Protein AF-A0A7S0A1S9-F1 (afdb_monomer)

Sequence (102 aa):
ELIDAEGIDSQSLLAINSTPHKVHLLFTWIQQLIVESNTKQVFGVQAPILSRCFQELGNGMVSYRQAAKIATIPLPFPYVQATEMLLLSHWFLIPFLMCVWV

Organism: NCBI:txid73915

Foldseek 3Di:
DDDDPVVDDPVVVVVLVPDPCNVVVVLVVVVVVLVVCVVVCVDVDDPVVSVVVVVVSVVVVVVVVVVVCVVPDDDDPVVVVVVVVVVVVCVPVVVVVVVVVD

Structure (mmCIF, N/CA/C/O backbone):
data_AF-A0A7S0A1S9-F1
#
_entry.id   AF-A0A7S0A1S9-F1
#
loop_
_atom_site.group_PDB
_atom_site.id
_atom_site.type_symbol
_atom_site.label_atom_id
_atom_site.label_alt_id
_atom_site.label_comp_id
_atom_site.label_asym_id
_atom_site.label_entity_id
_atom_site.label_seq_id
_atom_site.pdbx_PDB_ins_code
_atom_site.Cartn_x
_atom_site.Cartn_y
_atom_site.Cartn_z
_atom_site.occupancy
_atom_site.B_iso_or_equiv
_atom_site.auth_seq_id
_atom_site.auth_comp_id
_atom_site.auth_asym_id
_atom_site.auth_atom_id
_atom_site.pdbx_PDB_model_num
ATOM 1 N N . GLU A 1 1 ? -5.290 -16.619 6.950 1.00 37.78 1 GLU A N 1
ATOM 2 C CA . GLU A 1 1 ? -6.733 -16.917 6.988 1.00 37.78 1 GLU A CA 1
ATOM 3 C C . GLU A 1 1 ? -7.460 -15.789 6.274 1.00 37.78 1 GLU A C 1
ATOM 5 O O . GLU A 1 1 ? -7.227 -14.633 6.609 1.00 37.78 1 GLU A O 1
ATOM 10 N N . LEU A 1 2 ? -8.202 -16.096 5.206 1.00 57.50 2 LEU A N 1
ATOM 11 C CA . LEU A 1 2 ? -9.079 -15.121 4.556 1.00 57.50 2 LEU A CA 1
ATOM 12 C C . LEU A 1 2 ?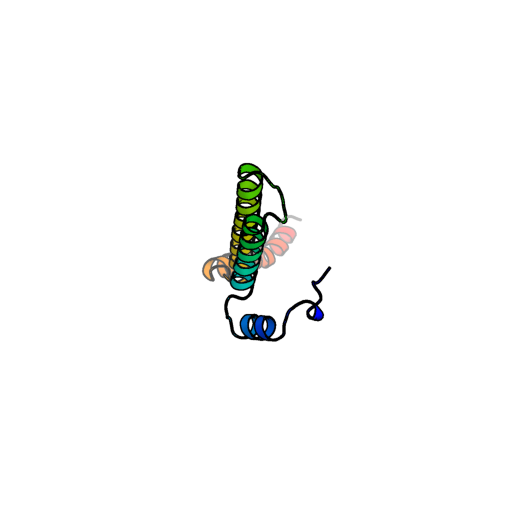 -10.349 -15.020 5.403 1.00 57.50 2 LEU A C 1
ATOM 14 O O . LEU A 1 2 ? -10.903 -16.048 5.777 1.00 57.50 2 LEU A O 1
ATOM 18 N N . ILE A 1 3 ? -10.772 -13.798 5.724 1.00 59.41 3 ILE A N 1
ATOM 19 C CA . ILE A 1 3 ? -12.066 -13.559 6.371 1.00 59.41 3 ILE A CA 1
ATOM 20 C C . ILE A 1 3 ? -13.144 -14.076 5.418 1.00 59.41 3 ILE A C 1
ATOM 22 O O . ILE A 1 3 ? -13.177 -13.670 4.255 1.00 59.41 3 ILE A O 1
ATOM 26 N N . ASP A 1 4 ? -13.978 -14.989 5.906 1.00 72.38 4 ASP A N 1
ATOM 27 C CA . ASP A 1 4 ? -15.098 -15.525 5.146 1.00 72.38 4 ASP A CA 1
ATOM 28 C C . ASP A 1 4 ? -16.092 -14.402 4.814 1.00 72.38 4 ASP A C 1
ATOM 30 O O . ASP A 1 4 ? -16.491 -13.622 5.685 1.00 72.38 4 ASP A O 1
ATOM 34 N N . ALA A 1 5 ? -16.469 -14.299 3.541 1.00 64.62 5 ALA A N 1
ATOM 35 C CA . ALA A 1 5 ? -17.383 -13.267 3.065 1.00 64.62 5 ALA A CA 1
ATOM 36 C C . ALA A 1 5 ? -18.809 -13.466 3.605 1.00 64.62 5 ALA A C 1
ATOM 38 O O . ALA A 1 5 ? -19.575 -12.505 3.626 1.00 64.62 5 ALA A O 1
ATOM 39 N N . GLU A 1 6 ? -19.148 -14.669 4.087 1.00 70.31 6 GLU A N 1
ATOM 40 C CA . GLU A 1 6 ? -20.437 -14.950 4.734 1.00 70.31 6 GLU A CA 1
ATOM 41 C C . GLU A 1 6 ? -20.647 -14.163 6.041 1.00 70.31 6 GLU A C 1
ATOM 43 O O . GLU A 1 6 ? -21.786 -13.951 6.453 1.00 70.31 6 GLU A O 1
ATOM 48 N N . GLY A 1 7 ? -19.575 -13.674 6.678 1.00 73.38 7 GLY A N 1
ATOM 49 C CA . GLY A 1 7 ? -19.659 -12.874 7.905 1.00 73.38 7 GLY A CA 1
ATOM 50 C C . GLY A 1 7 ? -20.016 -11.396 7.697 1.00 73.38 7 GLY A C 1
ATOM 51 O O . GLY A 1 7 ? -20.193 -10.675 8.680 1.00 73.38 7 GLY A O 1
ATOM 52 N N . ILE A 1 8 ? -20.091 -10.923 6.449 1.00 81.19 8 ILE A N 1
ATOM 53 C CA . ILE A 1 8 ? -20.384 -9.524 6.112 1.00 81.19 8 ILE A CA 1
ATOM 54 C C . ILE A 1 8 ? -21.809 -9.429 5.566 1.00 81.19 8 ILE A C 1
ATOM 56 O O . ILE A 1 8 ? -22.218 -10.212 4.712 1.00 81.19 8 ILE A O 1
ATOM 60 N N . ASP A 1 9 ? -22.571 -8.441 6.036 1.00 86.38 9 ASP A N 1
ATOM 61 C CA . ASP A 1 9 ? -23.929 -8.226 5.555 1.00 86.38 9 ASP A CA 1
ATOM 62 C C . ASP A 1 9 ? -23.958 -7.874 4.055 1.00 86.38 9 ASP A C 1
ATOM 64 O O . ASP A 1 9 ? -23.042 -7.266 3.488 1.00 86.38 9 ASP A O 1
ATOM 68 N N . SER A 1 10 ? -25.054 -8.240 3.392 1.00 83.81 10 SER A N 1
ATOM 69 C CA . SER A 1 10 ? -25.202 -8.058 1.948 1.00 83.81 10 SER A CA 1
ATOM 70 C C . SER A 1 10 ? -25.120 -6.592 1.509 1.00 83.81 10 SER A C 1
ATOM 72 O O . SER A 1 10 ? -24.699 -6.320 0.387 1.00 83.81 10 SER A O 1
ATOM 74 N N . GLN A 1 11 ? -25.503 -5.634 2.363 1.00 87.56 11 GLN A N 1
ATOM 75 C CA . GLN A 1 11 ? -25.442 -4.210 2.021 1.00 87.56 11 GLN A CA 1
ATOM 76 C C . GLN A 1 11 ? -24.001 -3.691 2.063 1.00 87.56 11 GLN A C 1
ATOM 78 O O . GLN A 1 11 ? -23.566 -3.002 1.138 1.00 87.56 11 GLN A O 1
ATOM 83 N N . SER A 1 12 ? -23.230 -4.086 3.073 1.00 85.88 12 SER A N 1
ATOM 84 C CA . SER A 1 12 ? -21.805 -3.784 3.189 1.00 85.88 12 SER A CA 1
ATOM 85 C C . SER A 1 12 ? -20.998 -4.408 2.052 1.00 85.88 12 SER A C 1
ATOM 87 O O . SER A 1 12 ? -20.132 -3.744 1.483 1.00 85.88 12 SER A O 1
ATOM 89 N N . LEU A 1 13 ? -21.313 -5.640 1.635 1.00 86.81 13 LEU A N 1
ATOM 90 C CA . LEU A 1 13 ? -20.677 -6.259 0.464 1.00 86.81 13 LEU A CA 1
ATOM 91 C C . LEU A 1 13 ? -20.923 -5.459 -0.823 1.00 86.81 13 LEU A C 1
ATOM 93 O O . LEU A 1 13 ? -19.992 -5.242 -1.606 1.00 86.81 13 LEU A O 1
ATOM 97 N N . LEU A 1 14 ? -22.148 -4.965 -1.025 1.00 88.62 14 LEU A N 1
ATOM 98 C CA . LEU A 1 14 ? -22.466 -4.094 -2.157 1.00 88.62 14 LEU A CA 1
ATOM 99 C C . LEU A 1 14 ? -21.688 -2.773 -2.088 1.00 88.62 14 LEU A C 1
ATOM 101 O O . LEU A 1 14 ? -21.105 -2.364 -3.092 1.00 88.62 14 LEU A O 1
ATOM 105 N N . ALA A 1 15 ? -21.607 -2.150 -0.909 1.00 88.38 15 ALA A N 1
ATOM 106 C CA . ALA A 1 15 ? -20.875 -0.899 -0.701 1.00 88.38 15 ALA A CA 1
ATOM 107 C C . ALA A 1 15 ? -19.353 -1.041 -0.917 1.00 88.38 15 ALA A C 1
ATOM 109 O O . ALA A 1 15 ? -18.709 -0.142 -1.474 1.00 88.38 15 ALA A O 1
ATOM 110 N N . ILE A 1 16 ? -18.770 -2.183 -0.529 1.00 89.25 16 ILE A N 1
ATOM 111 C CA . ILE A 1 16 ? -17.372 -2.520 -0.834 1.00 89.25 16 ILE A CA 1
ATOM 112 C C . ILE A 1 16 ? -17.190 -2.655 -2.343 1.00 89.25 16 ILE A C 1
ATOM 114 O O . ILE A 1 16 ? -16.203 -2.163 -2.894 1.00 89.25 16 ILE A O 1
ATOM 118 N N . ASN A 1 17 ? -18.113 -3.327 -3.032 1.00 89.12 17 ASN A N 1
ATOM 119 C CA . ASN A 1 17 ? -17.941 -3.587 -4.454 1.00 89.12 17 ASN A CA 1
ATOM 120 C C . ASN A 1 17 ? -18.131 -2.331 -5.319 1.00 89.12 17 ASN A C 1
ATOM 122 O O . ASN A 1 17 ? -17.453 -2.193 -6.335 1.00 89.12 17 ASN A O 1
ATOM 126 N N . SER A 1 18 ? -18.982 -1.392 -4.896 1.00 91.75 18 SER A N 1
ATOM 127 C CA . SER A 1 18 ? -19.224 -0.129 -5.606 1.00 91.75 18 SER A CA 1
ATOM 128 C C . SER A 1 18 ? -18.109 0.911 -5.443 1.00 91.75 18 SER A C 1
ATOM 130 O O . SER A 1 18 ? -18.091 1.906 -6.164 1.00 91.75 18 SER A O 1
ATOM 132 N N . THR A 1 19 ? -17.187 0.719 -4.494 1.00 91.19 19 THR A N 1
ATOM 133 C CA . THR A 1 19 ? -16.176 1.720 -4.128 1.00 91.19 19 THR A CA 1
ATOM 134 C C . THR A 1 19 ? -14.816 1.441 -4.788 1.00 91.19 19 THR A C 1
ATOM 136 O O . THR A 1 19 ? -14.300 0.326 -4.682 1.00 91.19 19 THR A O 1
ATOM 139 N N . PRO A 1 20 ? -14.152 2.451 -5.391 1.00 87.75 20 PRO A N 1
ATOM 140 C CA . PRO A 1 20 ? -12.810 2.283 -5.963 1.00 87.75 20 PRO A CA 1
ATOM 141 C C . PRO A 1 20 ? -11.717 2.077 -4.897 1.00 87.75 20 PRO A C 1
ATOM 143 O O . PRO A 1 20 ? -10.696 1.445 -5.154 1.00 87.75 20 PRO A O 1
ATOM 146 N N . HIS A 1 21 ? -11.925 2.573 -3.674 1.00 88.62 21 HIS A N 1
ATOM 147 C CA . HIS A 1 21 ? -10.966 2.510 -2.564 1.00 88.62 21 HIS A CA 1
ATOM 148 C C . HIS A 1 21 ? -11.407 1.551 -1.448 1.00 88.62 21 HIS A C 1
ATOM 150 O O . HIS A 1 21 ? -11.575 1.945 -0.293 1.00 88.62 21 HIS A O 1
ATOM 156 N N . LYS A 1 22 ? -11.570 0.271 -1.797 1.00 91.06 22 LYS A N 1
ATOM 157 C CA . LYS A 1 22 ? -12.110 -0.788 -0.920 1.00 91.06 22 LYS A CA 1
ATOM 158 C C . LYS A 1 22 ? -11.403 -0.890 0.437 1.00 91.06 22 LYS A C 1
ATOM 160 O O . LYS A 1 22 ? -12.050 -0.929 1.477 1.00 91.06 22 LYS A O 1
ATOM 165 N N . VAL A 1 23 ? -10.069 -0.863 0.436 1.00 91.50 23 VAL A N 1
ATOM 166 C CA . VAL A 1 23 ? -9.259 -0.986 1.663 1.00 91.50 23 VAL A CA 1
ATOM 167 C C . VAL A 1 23 ? -9.468 0.194 2.611 1.00 91.50 23 VAL A C 1
ATOM 169 O O . VAL A 1 23 ? -9.532 0.004 3.821 1.00 91.50 23 VAL A O 1
ATOM 172 N N . HIS A 1 24 ? -9.621 1.407 2.076 1.00 92.12 24 HIS A N 1
ATOM 173 C CA . HIS A 1 24 ? -9.865 2.587 2.902 1.00 92.12 24 HIS A CA 1
ATOM 174 C C . HIS A 1 24 ? -11.243 2.534 3.567 1.00 92.12 24 HIS A C 1
ATOM 176 O O . HIS A 1 24 ? -11.365 2.862 4.742 1.00 92.12 24 HIS A O 1
ATOM 182 N N . LEU A 1 25 ? -12.265 2.083 2.832 1.00 92.56 25 LEU A N 1
ATOM 183 C CA . LEU A 1 25 ? -13.613 1.910 3.371 1.00 92.56 25 LEU A CA 1
ATOM 184 C C . LEU A 1 25 ? -13.622 0.916 4.542 1.00 92.56 25 LEU A C 1
ATOM 186 O O . LEU A 1 25 ? -14.118 1.240 5.618 1.00 92.56 25 LEU A O 1
ATOM 190 N N . LEU A 1 26 ? -12.991 -0.248 4.358 1.00 91.81 26 LEU A N 1
ATOM 191 C CA . LEU A 1 26 ? -12.847 -1.255 5.414 1.00 91.81 26 LEU A CA 1
ATOM 192 C C . LEU A 1 26 ? -12.091 -0.712 6.632 1.00 91.81 26 LEU A C 1
ATOM 194 O O . LEU A 1 26 ? -12.500 -0.937 7.768 1.00 91.81 26 LEU A O 1
ATOM 198 N N . PHE A 1 27 ? -11.012 0.038 6.403 1.00 93.62 27 PHE A N 1
ATOM 199 C CA . PHE A 1 27 ? -10.247 0.669 7.475 1.00 93.62 27 PHE A CA 1
ATOM 200 C C . PHE A 1 27 ? -11.110 1.627 8.307 1.00 93.62 27 PHE A C 1
ATOM 202 O O . PHE A 1 27 ? -11.074 1.581 9.537 1.00 93.62 27 PHE A O 1
ATOM 209 N N . THR A 1 28 ? -11.933 2.450 7.651 1.00 93.19 28 THR A N 1
ATOM 210 C CA . THR A 1 28 ? -12.875 3.345 8.332 1.00 93.19 28 THR A CA 1
ATOM 211 C C . THR A 1 28 ? -13.918 2.569 9.136 1.00 93.19 28 THR A C 1
ATOM 213 O O . THR A 1 28 ? -14.164 2.924 10.287 1.00 93.19 28 THR A O 1
ATOM 216 N N . TRP A 1 29 ? -14.488 1.492 8.592 1.00 93.06 29 TRP A N 1
ATOM 217 C CA . TRP A 1 29 ? -15.468 0.673 9.315 1.00 93.06 29 TRP A CA 1
ATOM 218 C C . TRP A 1 29 ? -14.883 0.022 10.565 1.00 93.06 29 TRP A C 1
ATOM 220 O O . TRP A 1 29 ? -15.502 0.065 11.623 1.00 93.06 29 TRP A O 1
ATOM 230 N N . ILE A 1 30 ? -13.658 -0.503 10.484 1.00 91.88 30 ILE A N 1
ATOM 231 C CA . ILE A 1 30 ? -12.963 -1.063 11.651 1.00 91.88 30 ILE A CA 1
ATOM 232 C C . ILE A 1 30 ? -12.785 0.010 12.733 1.00 91.88 30 ILE A C 1
ATOM 234 O O . ILE A 1 30 ? -13.077 -0.237 13.902 1.00 91.88 30 ILE A O 1
ATOM 238 N N . GLN A 1 31 ? -12.359 1.221 12.364 1.00 93.06 31 GLN A N 1
ATOM 239 C CA . GLN A 1 31 ? -12.222 2.319 13.325 1.00 93.06 31 GLN A CA 1
ATOM 240 C C . GLN A 1 31 ? -13.565 2.728 13.942 1.00 93.06 31 GLN A C 1
ATOM 242 O O . GLN A 1 31 ? -13.633 2.954 15.149 1.00 93.06 31 GLN A O 1
ATOM 247 N N . GLN A 1 32 ? -14.632 2.785 13.143 1.00 92.12 32 GLN A N 1
ATOM 248 C CA . GLN A 1 32 ? -15.982 3.090 13.622 1.00 92.12 32 GLN A CA 1
ATOM 249 C C . GLN A 1 32 ? -16.481 2.038 14.617 1.00 92.12 32 GLN A C 1
ATOM 251 O O . 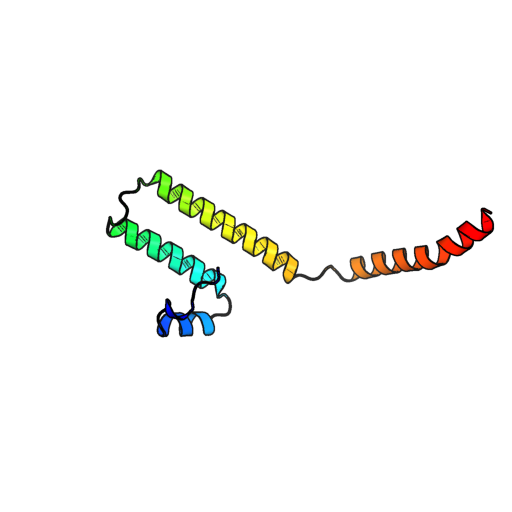GLN A 1 32 ? -16.963 2.409 15.684 1.00 92.12 32 GLN A O 1
ATOM 256 N N . LEU A 1 33 ? -16.284 0.747 14.329 1.00 90.12 33 LEU A N 1
ATOM 257 C CA . LEU A 1 33 ? -16.644 -0.350 15.234 1.00 90.12 33 LEU A CA 1
ATOM 258 C C . LEU A 1 33 ? -15.892 -0.272 16.568 1.00 90.12 33 LEU A C 1
ATOM 260 O O . LEU A 1 33 ? -16.476 -0.503 17.629 1.00 90.12 33 LEU A O 1
ATOM 264 N N . ILE A 1 34 ? -14.607 0.088 16.533 1.00 89.50 34 ILE A N 1
ATOM 265 C CA . ILE A 1 34 ? -13.801 0.286 17.742 1.00 89.50 34 ILE A CA 1
ATOM 266 C C . ILE A 1 34 ? -14.356 1.453 18.577 1.00 89.50 34 ILE A C 1
ATOM 268 O O . ILE A 1 34 ? -14.519 1.317 19.791 1.00 89.50 34 ILE A O 1
ATOM 272 N N . VAL A 1 35 ? -14.678 2.586 17.942 1.00 89.69 35 VAL A N 1
ATOM 273 C CA . VAL A 1 35 ? -15.262 3.754 18.627 1.00 89.69 35 VAL A CA 1
ATOM 274 C C . VAL A 1 35 ? -16.622 3.407 19.231 1.00 89.69 35 VAL A C 1
ATOM 276 O O . VAL A 1 35 ? -16.858 3.694 20.402 1.00 89.69 35 VAL A O 1
ATOM 279 N N . GLU A 1 36 ? -17.490 2.739 18.473 1.00 90.19 36 GLU A N 1
ATOM 280 C CA . GLU A 1 36 ? -18.817 2.333 18.931 1.00 90.19 36 GLU A CA 1
ATOM 281 C C . GLU A 1 36 ? -18.737 1.375 20.127 1.00 90.19 36 GLU A C 1
ATOM 283 O O . GLU A 1 36 ? -19.454 1.546 21.116 1.00 90.19 36 GLU A O 1
ATOM 288 N N . SER A 1 37 ? -17.817 0.409 20.081 1.00 86.00 37 SER A N 1
ATOM 289 C CA . SER A 1 37 ? -17.608 -0.551 21.170 1.00 86.00 37 SER A CA 1
ATOM 290 C C . SER A 1 37 ? -17.077 0.115 22.442 1.00 86.00 37 SER A C 1
ATOM 292 O O . SER A 1 37 ? -17.457 -0.271 23.550 1.00 86.00 37 SER A O 1
ATOM 294 N N . ASN A 1 38 ? -16.240 1.145 22.295 1.00 85.56 38 ASN A N 1
ATOM 295 C CA . ASN A 1 38 ? -15.750 1.950 23.411 1.00 85.56 38 ASN A CA 1
ATOM 296 C C . ASN A 1 38 ? -16.861 2.828 24.021 1.00 85.56 38 ASN A C 1
ATOM 298 O O . ASN A 1 38 ? -16.993 2.898 25.244 1.00 85.56 38 ASN A O 1
ATOM 302 N N . THR A 1 39 ? -17.706 3.454 23.193 1.00 84.12 39 THR A N 1
ATOM 303 C CA . THR A 1 39 ? -18.863 4.242 23.657 1.00 84.12 39 THR A CA 1
ATOM 304 C C . THR A 1 39 ? -19.885 3.375 24.389 1.00 84.12 39 THR A C 1
ATOM 306 O O . THR A 1 39 ? -20.411 3.788 25.418 1.00 84.12 39 THR A O 1
ATOM 309 N N . LYS A 1 40 ? -20.123 2.150 23.908 1.00 86.00 40 LYS A N 1
ATOM 310 C CA . LYS A 1 40 ? -20.994 1.163 24.564 1.00 86.00 40 LYS A CA 1
ATOM 311 C C . LYS A 1 40 ? -20.364 0.519 25.812 1.00 86.00 40 LYS A C 1
ATOM 313 O O . LYS A 1 40 ? -21.010 -0.319 26.431 1.00 86.00 40 LYS A O 1
ATOM 318 N N . GLN A 1 41 ? -19.129 0.893 26.178 1.00 77.31 41 GLN A N 1
ATOM 319 C CA . GLN A 1 41 ? -18.354 0.325 27.294 1.00 77.31 41 GLN A CA 1
ATOM 320 C C . GLN A 1 41 ? -18.245 -1.213 27.247 1.00 77.31 41 GLN A C 1
ATOM 322 O O . GLN A 1 41 ? -18.112 -1.867 28.277 1.00 77.31 41 GLN A O 1
ATOM 327 N N . VAL A 1 42 ? -18.271 -1.802 26.044 1.00 75.88 42 VAL A N 1
ATOM 328 C CA . VAL A 1 42 ? -18.134 -3.259 25.851 1.00 75.88 42 VAL A CA 1
ATOM 329 C C . VAL A 1 42 ? -16.709 -3.711 26.182 1.00 75.88 42 VAL A C 1
ATOM 331 O O . VAL A 1 42 ? -16.504 -4.781 26.749 1.00 75.88 42 VAL A O 1
ATOM 334 N N . PHE A 1 43 ? -15.723 -2.862 25.883 1.00 66.88 43 PHE A N 1
ATOM 335 C CA . PHE A 1 43 ? -14.326 -3.051 26.257 1.00 66.88 43 PHE A CA 1
ATOM 336 C C . PHE A 1 43 ? -13.939 -1.946 27.246 1.00 66.88 43 PHE A C 1
ATOM 338 O O . PHE A 1 43 ? -13.820 -0.787 26.860 1.00 66.88 43 PHE A O 1
ATOM 345 N N . GLY A 1 44 ? 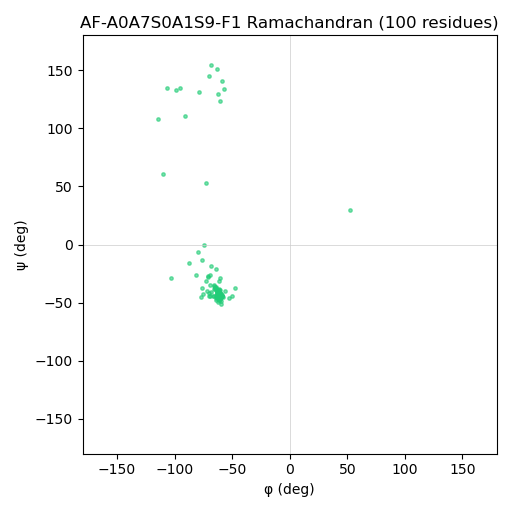-13.752 -2.285 28.525 1.00 68.31 44 GLY A N 1
ATOM 346 C CA . GLY A 1 44 ? -13.320 -1.358 29.585 1.00 68.31 44 GLY A CA 1
ATOM 347 C C . GLY A 1 44 ? -11.844 -0.958 29.469 1.00 68.31 44 GLY A C 1
ATOM 348 O O . GLY A 1 44 ? -11.064 -1.153 30.399 1.00 68.31 44 GLY A O 1
ATOM 349 N N . VAL A 1 45 ? -11.431 -0.471 28.299 1.00 76.00 45 VAL A N 1
ATOM 350 C CA . VAL A 1 45 ? -10.040 -0.154 27.963 1.00 76.00 45 VAL A CA 1
ATOM 351 C C . VAL A 1 45 ? -9.771 1.328 28.217 1.00 76.00 45 VAL A C 1
ATOM 353 O O . VAL A 1 45 ? -10.548 2.199 27.837 1.00 76.00 45 VAL A O 1
ATOM 356 N N . GLN A 1 46 ? -8.642 1.633 28.856 1.00 79.94 46 GLN A N 1
ATOM 357 C CA . GLN A 1 46 ? -8.256 3.014 29.139 1.00 79.94 46 GLN A CA 1
ATOM 358 C C . GLN A 1 46 ? -7.864 3.759 27.852 1.00 79.94 46 GLN A C 1
ATOM 360 O O . GLN A 1 46 ? -7.209 3.200 26.967 1.00 79.94 46 GLN A O 1
ATOM 365 N N . ALA A 1 47 ? -8.185 5.055 27.787 1.00 80.69 47 ALA A N 1
ATOM 366 C CA . ALA A 1 47 ? -7.922 5.919 26.631 1.00 80.69 47 ALA A CA 1
ATOM 367 C C . ALA A 1 47 ? -6.487 5.840 26.043 1.00 80.69 47 ALA A C 1
ATOM 369 O O . ALA A 1 47 ? -6.360 5.860 24.816 1.00 80.69 47 ALA A O 1
ATOM 370 N N . PRO A 1 48 ? -5.402 5.694 26.838 1.00 84.62 48 PRO A N 1
ATOM 371 C CA . PRO A 1 48 ? -4.047 5.577 26.290 1.00 84.62 48 PRO A CA 1
ATOM 372 C C . PRO A 1 48 ? -3.823 4.317 25.441 1.00 84.62 48 PRO A C 1
ATOM 374 O O . PRO A 1 48 ? -3.122 4.370 24.431 1.00 84.62 48 PRO A O 1
ATOM 377 N N . ILE A 1 49 ? -4.434 3.191 25.820 1.00 87.12 49 ILE A N 1
ATOM 378 C CA . ILE A 1 49 ? -4.308 1.922 25.089 1.00 87.12 49 ILE A CA 1
ATOM 379 C C . ILE A 1 49 ? -5.039 2.036 23.753 1.00 87.12 49 ILE A C 1
ATOM 381 O O . ILE A 1 49 ? -4.490 1.685 22.713 1.00 87.12 49 ILE A O 1
ATOM 385 N N . LEU A 1 50 ? -6.245 2.606 23.775 1.00 87.81 50 LEU A N 1
ATOM 386 C CA . LEU A 1 50 ? -7.045 2.825 22.577 1.00 87.81 50 LEU A CA 1
ATOM 387 C C . LEU A 1 50 ? -6.338 3.753 21.576 1.00 87.81 50 LEU A C 1
ATOM 389 O O . LEU A 1 50 ? -6.295 3.465 20.381 1.00 87.81 50 LEU A O 1
ATOM 393 N N . SER A 1 51 ? -5.720 4.830 22.068 1.00 89.50 51 SER A N 1
ATOM 394 C CA . SER A 1 51 ? -4.899 5.724 21.244 1.00 89.50 51 SER A CA 1
ATOM 395 C C . SER A 1 51 ? -3.743 4.975 20.575 1.00 89.50 51 SER A C 1
ATOM 397 O O . SER A 1 51 ? -3.527 5.119 19.371 1.00 89.50 51 SER A O 1
ATOM 399 N N . ARG A 1 52 ? -3.052 4.096 21.314 1.00 92.12 52 ARG A N 1
ATOM 400 C CA . ARG A 1 52 ? -1.988 3.254 20.754 1.00 92.12 52 ARG A CA 1
ATOM 401 C C . ARG A 1 52 ? -2.513 2.294 19.685 1.00 92.12 52 ARG A C 1
ATOM 403 O O . ARG A 1 52 ? -1.890 2.170 18.639 1.00 92.12 52 ARG A O 1
ATOM 410 N N . CYS A 1 53 ? -3.674 1.670 19.889 1.00 91.31 53 CYS A N 1
ATOM 411 C CA . CYS A 1 53 ? -4.300 0.824 18.868 1.00 91.31 53 CYS A CA 1
ATOM 412 C C . CYS A 1 53 ? -4.581 1.598 17.570 1.00 91.31 53 CYS A C 1
ATOM 414 O O . CYS A 1 53 ? -4.275 1.106 16.485 1.00 91.31 53 CYS A O 1
ATOM 416 N N . PHE A 1 54 ? -5.109 2.824 17.664 1.00 92.56 54 PHE A N 1
ATOM 417 C CA . PHE A 1 54 ? -5.326 3.669 16.486 1.00 92.56 54 PHE A CA 1
ATOM 418 C C . PHE A 1 54 ? -4.020 4.092 15.804 1.00 92.56 54 PHE A C 1
ATOM 420 O O . PHE A 1 54 ? -3.982 4.161 14.576 1.00 92.56 54 PHE A O 1
ATOM 427 N N . GLN A 1 55 ? -2.953 4.337 16.570 1.00 95.31 55 GLN A N 1
ATOM 428 C CA . GLN A 1 55 ? -1.627 4.629 16.015 1.00 95.31 55 GLN A CA 1
ATOM 429 C C . GLN A 1 55 ? -1.071 3.439 15.227 1.00 95.31 55 GLN A C 1
ATOM 431 O O . GLN A 1 55 ? -0.654 3.619 14.086 1.00 95.31 55 GLN A O 1
ATOM 436 N N . GLU A 1 56 ? -1.128 2.223 15.779 1.00 94.81 56 GLU A N 1
ATOM 437 C CA . GLU A 1 56 ? -0.669 1.014 15.078 1.00 94.81 56 GLU A CA 1
ATOM 438 C C . GLU A 1 56 ? -1.491 0.738 13.809 1.00 94.81 56 GLU A C 1
ATOM 440 O O . GLU A 1 56 ? -0.932 0.454 12.748 1.00 94.81 56 GLU A O 1
ATOM 445 N N . LEU A 1 57 ? -2.816 0.913 13.871 1.00 94.50 57 LEU A N 1
ATOM 446 C CA . LEU A 1 57 ? -3.690 0.842 12.694 1.00 94.50 57 LEU A CA 1
ATOM 447 C C . LEU A 1 57 ? -3.295 1.881 11.631 1.00 94.50 57 LEU A C 1
ATOM 449 O O . LEU A 1 57 ? -3.201 1.558 10.444 1.00 94.50 57 LEU A O 1
ATOM 453 N N . GLY A 1 58 ? -3.021 3.120 12.046 1.00 95.25 58 GLY A N 1
ATOM 454 C CA . GLY A 1 58 ? -2.540 4.184 11.165 1.00 95.25 58 GLY A CA 1
ATOM 455 C C . GLY A 1 58 ? -1.202 3.843 10.501 1.00 95.25 58 GLY A C 1
ATOM 456 O O . GLY A 1 58 ? -1.068 3.987 9.283 1.00 95.25 58 GLY A O 1
ATOM 457 N N . ASN A 1 59 ? -0.242 3.319 11.266 1.00 96.75 59 ASN A N 1
ATOM 458 C CA . ASN A 1 59 ? 1.052 2.857 10.755 1.00 96.75 59 ASN A CA 1
ATOM 459 C C . ASN A 1 59 ? 0.888 1.725 9.726 1.00 96.75 59 ASN A C 1
ATOM 461 O O . ASN A 1 59 ? 1.562 1.718 8.688 1.00 96.75 59 ASN A O 1
ATOM 465 N N . GLY A 1 60 ? -0.057 0.809 9.959 1.00 94.69 60 GLY A N 1
ATOM 466 C CA . GLY A 1 60 ? -0.436 -0.227 8.997 1.00 94.69 60 GLY A CA 1
ATOM 467 C C . GLY A 1 60 ? -0.948 0.358 7.677 1.00 94.69 60 GLY A C 1
ATOM 468 O O . GLY A 1 60 ? -0.504 -0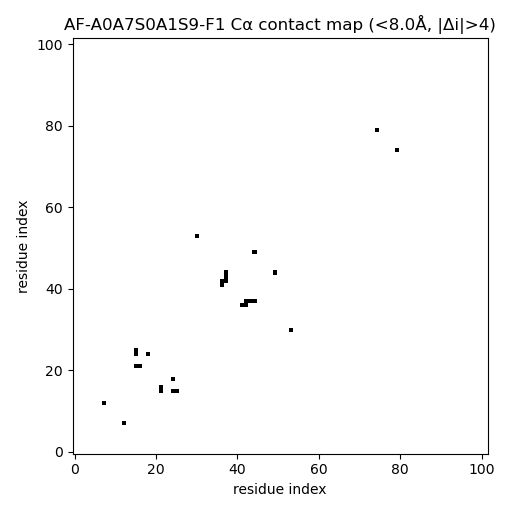.044 6.600 1.00 94.69 60 GLY A O 1
ATOM 469 N N . MET A 1 61 ? -1.814 1.373 7.741 1.00 95.19 61 MET A N 1
ATOM 470 C CA . MET A 1 61 ? -2.349 2.047 6.552 1.00 95.19 61 MET A CA 1
ATOM 471 C C . MET A 1 61 ? -1.262 2.796 5.761 1.00 95.19 61 MET A C 1
ATOM 473 O O . MET A 1 61 ? -1.269 2.781 4.527 1.00 95.19 61 MET A O 1
ATOM 477 N N . VAL A 1 62 ? -0.299 3.427 6.444 1.00 95.88 62 VAL A N 1
ATOM 478 C CA . VAL A 1 62 ? 0.869 4.052 5.797 1.00 95.88 62 VAL A CA 1
ATOM 479 C C . VAL A 1 62 ? 1.697 3.001 5.061 1.00 95.88 62 VAL A C 1
ATOM 481 O O . VAL A 1 62 ? 2.010 3.188 3.884 1.00 95.88 62 VAL A O 1
ATOM 484 N N . SER A 1 63 ? 1.989 1.876 5.716 1.00 95.25 63 SER A N 1
ATOM 485 C CA . SER A 1 63 ? 2.763 0.775 5.132 1.00 95.25 63 SER A CA 1
ATOM 486 C C . SER A 1 63 ? 2.071 0.183 3.901 1.00 95.25 63 SER A C 1
ATOM 488 O O . SER A 1 63 ? 2.699 0.022 2.854 1.00 95.25 63 SER A O 1
ATOM 490 N N . TYR A 1 64 ? 0.754 -0.038 3.974 1.00 94.75 64 TYR A N 1
ATOM 491 C CA . TYR A 1 64 ? -0.048 -0.457 2.822 1.00 94.75 64 TYR A CA 1
ATOM 492 C C . TYR A 1 64 ? 0.054 0.540 1.662 1.00 94.75 64 TYR A C 1
ATOM 494 O O . TYR A 1 64 ? 0.247 0.134 0.519 1.00 94.75 64 TYR A O 1
ATOM 502 N N . ARG A 1 65 ? -0.048 1.852 1.927 1.00 93.06 65 ARG A N 1
ATOM 503 C CA . ARG A 1 65 ? 0.039 2.872 0.867 1.00 93.06 65 ARG A CA 1
ATOM 504 C C . ARG A 1 65 ? 1.410 2.885 0.198 1.00 93.06 65 ARG A C 1
ATOM 506 O O . ARG A 1 65 ? 1.471 3.058 -1.015 1.00 93.06 65 ARG A O 1
ATOM 513 N N . GLN A 1 66 ? 2.491 2.677 0.951 1.00 94.62 66 GLN A N 1
ATOM 514 C CA . GLN A 1 66 ? 3.833 2.563 0.371 1.00 94.62 66 GLN A CA 1
ATOM 515 C C . GLN A 1 66 ? 3.963 1.318 -0.511 1.00 94.62 66 GLN A C 1
ATOM 517 O O . GLN A 1 66 ? 4.443 1.418 -1.638 1.00 94.62 66 GLN A O 1
ATOM 522 N N . ALA A 1 67 ? 3.468 0.167 -0.053 1.00 93.56 67 ALA A N 1
ATOM 523 C CA . ALA A 1 67 ? 3.469 -1.056 -0.853 1.00 93.56 67 ALA A CA 1
ATOM 524 C C . ALA A 1 67 ? 2.626 -0.903 -2.133 1.00 93.56 67 ALA A C 1
ATOM 526 O O . ALA A 1 67 ? 3.088 -1.224 -3.226 1.00 93.56 67 ALA A O 1
ATOM 527 N N . ALA A 1 68 ? 1.424 -0.329 -2.019 1.00 92.69 68 ALA A N 1
ATOM 528 C CA . ALA A 1 68 ? 0.555 -0.049 -3.158 1.00 92.69 68 ALA A CA 1
ATOM 529 C C . ALA A 1 68 ? 1.211 0.920 -4.152 1.00 92.69 68 ALA A C 1
ATOM 531 O O . ALA A 1 68 ? 1.095 0.734 -5.361 1.00 92.69 68 ALA A O 1
ATOM 532 N N . LYS A 1 69 ? 1.943 1.927 -3.661 1.00 90.69 69 LYS A N 1
ATOM 533 C CA . LYS A 1 69 ? 2.712 2.855 -4.497 1.00 90.69 69 LYS A CA 1
ATOM 534 C C . LYS A 1 69 ? 3.779 2.121 -5.311 1.00 90.69 69 LYS A C 1
ATOM 536 O O . LYS A 1 69 ? 3.869 2.345 -6.510 1.00 90.69 69 LYS A O 1
ATOM 541 N N . ILE A 1 70 ? 4.550 1.234 -4.683 1.00 91.75 70 ILE A N 1
ATOM 542 C CA . ILE A 1 70 ? 5.583 0.440 -5.369 1.00 91.75 70 ILE A CA 1
ATOM 543 C C . ILE A 1 70 ? 4.954 -0.486 -6.417 1.00 91.75 70 ILE A C 1
ATOM 545 O O . ILE A 1 70 ? 5.488 -0.627 -7.510 1.00 91.75 70 ILE A O 1
ATOM 549 N N . ALA A 1 71 ? 3.804 -1.086 -6.106 1.00 90.38 71 ALA A N 1
ATOM 550 C CA . ALA A 1 71 ? 3.115 -1.993 -7.021 1.00 90.38 71 ALA A CA 1
ATOM 551 C C . ALA A 1 71 ? 2.469 -1.285 -8.227 1.00 90.38 71 ALA A C 1
ATOM 553 O O . ALA A 1 71 ? 2.288 -1.903 -9.272 1.00 90.38 71 ALA A O 1
ATOM 554 N N . THR A 1 72 ? 2.084 -0.013 -8.084 1.00 90.31 72 THR A N 1
ATOM 555 C CA . THR A 1 72 ? 1.322 0.725 -9.109 1.00 90.31 72 THR A CA 1
ATOM 556 C C . THR A 1 72 ? 2.159 1.703 -9.917 1.00 90.31 72 THR A C 1
ATOM 558 O O . THR A 1 72 ? 1.818 1.972 -11.066 1.00 90.31 72 THR A O 1
ATOM 561 N N . ILE A 1 73 ? 3.232 2.252 -9.342 1.00 90.50 73 ILE A N 1
ATOM 562 C CA . ILE A 1 73 ? 4.091 3.214 -10.028 1.00 90.50 73 ILE A CA 1
ATOM 563 C C . ILE A 1 73 ? 5.214 2.451 -10.738 1.00 90.50 73 ILE A C 1
ATOM 565 O O . ILE A 1 73 ? 6.101 1.924 -10.063 1.00 90.50 73 ILE A O 1
ATOM 569 N N . PRO A 1 74 ? 5.219 2.402 -12.082 1.00 86.81 74 PRO A N 1
ATOM 570 C CA . PRO A 1 74 ? 6.303 1.771 -12.818 1.00 86.81 74 PRO A CA 1
ATOM 571 C C . PRO A 1 74 ? 7.604 2.573 -12.678 1.00 86.81 74 PRO A C 1
ATOM 573 O O . PRO A 1 74 ? 7.589 3.793 -12.481 1.00 86.81 74 PRO A O 1
ATOM 576 N N . LEU A 1 75 ? 8.744 1.889 -12.820 1.00 88.06 75 LEU A N 1
ATOM 577 C CA . LEU A 1 75 ? 10.054 2.541 -12.867 1.00 88.06 75 LEU A CA 1
ATOM 578 C C . LEU A 1 75 ? 10.098 3.539 -14.043 1.00 88.06 75 LEU A C 1
ATOM 580 O O . LEU A 1 75 ? 9.580 3.221 -15.118 1.00 88.06 75 LEU A O 1
ATOM 584 N N . PRO A 1 76 ? 10.717 4.729 -13.889 1.00 92.50 76 PRO A N 1
ATOM 585 C CA . PRO A 1 76 ? 10.813 5.680 -14.984 1.00 92.50 76 PRO A CA 1
ATOM 586 C C . PRO A 1 76 ? 11.508 5.064 -16.195 1.00 92.50 76 PRO A C 1
ATOM 588 O O . PRO A 1 76 ? 12.577 4.462 -16.081 1.00 92.50 76 PRO A O 1
ATOM 591 N N . PHE A 1 77 ? 10.919 5.280 -17.365 1.00 92.31 77 PHE A N 1
ATOM 592 C CA . PHE A 1 77 ? 11.396 4.719 -18.624 1.00 92.31 77 PHE A CA 1
ATOM 593 C C . PHE A 1 77 ? 12.902 4.940 -18.893 1.00 92.31 77 PHE A C 1
ATOM 595 O O . PHE A 1 77 ? 13.575 3.963 -19.219 1.00 92.31 77 PHE A O 1
ATOM 602 N N . PRO A 1 78 ? 13.490 6.137 -18.664 1.00 94.75 78 PRO A N 1
ATOM 603 C CA . PRO A 1 78 ? 14.923 6.344 -18.898 1.00 94.75 78 PRO A CA 1
ATOM 604 C C . PRO A 1 78 ? 15.832 5.457 -18.034 1.00 94.75 78 PRO A C 1
ATOM 606 O O . PRO A 1 78 ? 16.906 5.062 -18.477 1.00 94.75 78 PRO A O 1
ATOM 609 N N . TYR A 1 79 ? 15.406 5.117 -16.811 1.00 94.94 79 TYR A N 1
ATOM 610 C CA . TYR A 1 79 ? 16.176 4.245 -15.917 1.00 94.94 79 TYR A CA 1
ATOM 611 C C . TYR A 1 79 ? 16.163 2.792 -16.385 1.00 94.94 79 TYR A C 1
ATOM 613 O O . TYR A 1 79 ? 17.195 2.121 -16.321 1.00 94.94 79 TYR A O 1
ATOM 621 N N . VAL A 1 80 ? 15.011 2.321 -16.873 1.00 94.50 80 VAL A N 1
ATOM 622 C CA . VAL A 1 80 ? 14.888 0.995 -17.491 1.00 94.50 80 VAL A CA 1
ATOM 623 C C . VAL A 1 80 ? 15.824 0.913 -18.697 1.00 94.50 80 VAL A C 1
ATOM 625 O O . VAL A 1 80 ? 16.690 0.044 -18.728 1.00 94.50 80 VAL A O 1
ATOM 628 N N . GLN A 1 81 ? 15.752 1.887 -19.610 1.00 96.19 81 GLN A N 1
ATOM 629 C CA . GLN A 1 81 ? 16.582 1.914 -20.820 1.00 96.19 81 GLN A CA 1
ATOM 630 C C . GLN A 1 81 ? 18.084 1.959 -20.527 1.00 96.19 81 GLN A C 1
ATOM 632 O O . GLN A 1 81 ? 18.852 1.219 -21.136 1.00 96.19 81 GLN A O 1
ATOM 637 N N . ALA A 1 82 ? 18.522 2.811 -19.595 1.00 96.81 82 ALA A N 1
ATOM 638 C CA . ALA A 1 82 ? 19.935 2.905 -19.234 1.00 96.81 82 ALA A CA 1
ATOM 639 C C . ALA A 1 82 ? 20.462 1.580 -18.656 1.00 96.81 82 ALA A C 1
ATOM 641 O O . ALA A 1 82 ? 21.576 1.160 -18.972 1.00 96.81 82 ALA A O 1
ATOM 642 N N . THR A 1 83 ? 19.643 0.903 -17.846 1.00 95.88 83 THR A N 1
ATOM 643 C CA . THR A 1 83 ? 19.981 -0.396 -17.251 1.00 95.88 8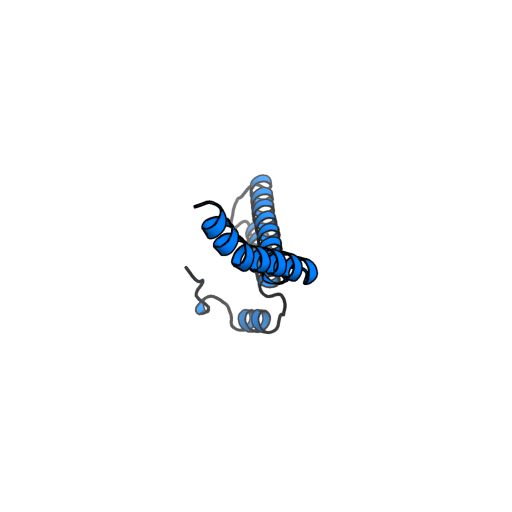3 THR A CA 1
ATOM 644 C C . THR A 1 83 ? 20.036 -1.490 -18.317 1.00 95.88 83 THR A C 1
ATOM 646 O O . THR A 1 83 ? 20.996 -2.255 -18.356 1.00 95.88 83 THR A O 1
ATOM 649 N N . GLU A 1 84 ? 19.066 -1.535 -19.231 1.00 96.44 84 GLU A N 1
ATOM 650 C CA . GLU A 1 84 ? 19.062 -2.465 -20.366 1.00 96.44 84 GLU A CA 1
ATOM 651 C C . GLU A 1 84 ? 20.278 -2.261 -21.274 1.00 96.44 84 GLU A C 1
ATOM 653 O O . GLU A 1 84 ? 20.965 -3.226 -21.603 1.00 96.44 84 GLU A O 1
ATOM 658 N N . MET A 1 85 ? 20.603 -1.014 -21.631 1.00 96.94 85 MET A N 1
ATOM 659 C CA . MET A 1 85 ? 21.787 -0.700 -22.437 1.00 96.94 85 MET A CA 1
ATOM 660 C C . MET A 1 85 ? 23.079 -1.151 -21.751 1.00 96.94 85 MET A C 1
ATOM 662 O O . MET A 1 85 ? 23.951 -1.729 -22.402 1.00 96.94 85 MET A O 1
ATOM 666 N N . LEU A 1 86 ? 23.194 -0.933 -20.437 1.00 96.19 86 LEU A N 1
ATOM 667 C CA . LEU A 1 86 ? 24.346 -1.380 -19.661 1.00 96.19 86 LEU A CA 1
ATOM 668 C C . LEU A 1 86 ? 24.463 -2.910 -19.682 1.00 96.19 86 LEU A C 1
ATOM 670 O O . LEU A 1 86 ? 25.531 -3.427 -20.009 1.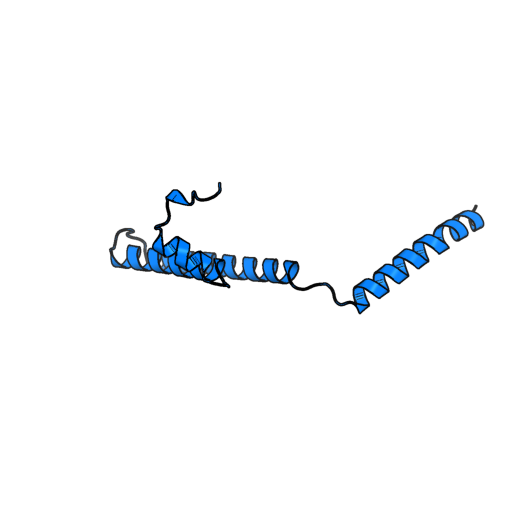00 96.19 86 LEU A O 1
ATOM 674 N N . LEU A 1 87 ? 23.374 -3.630 -19.393 1.00 96.25 87 LEU A N 1
ATOM 675 C CA . LEU A 1 87 ? 23.353 -5.097 -19.394 1.00 96.25 87 LEU A CA 1
ATOM 676 C C . LEU A 1 87 ? 23.681 -5.673 -20.777 1.00 96.25 87 LEU A C 1
ATOM 678 O O . LEU A 1 87 ? 24.467 -6.614 -20.868 1.00 96.25 87 LEU A O 1
ATOM 682 N N . LEU A 1 88 ? 23.140 -5.091 -21.850 1.00 97.06 88 LEU A N 1
ATOM 683 C CA . LEU A 1 88 ? 23.455 -5.495 -23.221 1.00 97.06 88 LEU A CA 1
ATOM 684 C C . LEU A 1 88 ? 24.932 -5.256 -23.544 1.00 97.06 88 LEU A C 1
ATOM 686 O O . LEU A 1 88 ? 25.597 -6.150 -24.062 1.00 97.06 88 LEU A O 1
ATOM 690 N N . SER A 1 89 ? 25.473 -4.085 -23.195 1.00 96.38 89 SER A N 1
ATOM 691 C CA . SER A 1 89 ? 26.891 -3.787 -23.428 1.00 96.38 89 SER A CA 1
ATOM 692 C C . SER A 1 89 ? 27.803 -4.770 -22.692 1.00 96.38 89 SER A C 1
ATOM 694 O O . SER A 1 89 ? 28.737 -5.303 -23.287 1.00 96.38 89 SER A O 1
ATOM 696 N N . HIS A 1 90 ? 27.483 -5.096 -21.438 1.00 95.50 90 HIS A N 1
ATOM 697 C CA . HIS A 1 90 ? 28.193 -6.107 -20.666 1.00 95.50 90 HIS A CA 1
ATOM 698 C C . HIS A 1 90 ? 28.096 -7.479 -21.343 1.00 95.50 90 HIS A C 1
ATOM 700 O O . HIS A 1 90 ? 29.109 -8.159 -21.498 1.00 95.50 90 HIS A O 1
ATOM 706 N N . TRP A 1 91 ? 26.894 -7.898 -21.750 1.00 95.81 91 TRP A N 1
ATOM 707 C CA . TRP A 1 91 ? 26.670 -9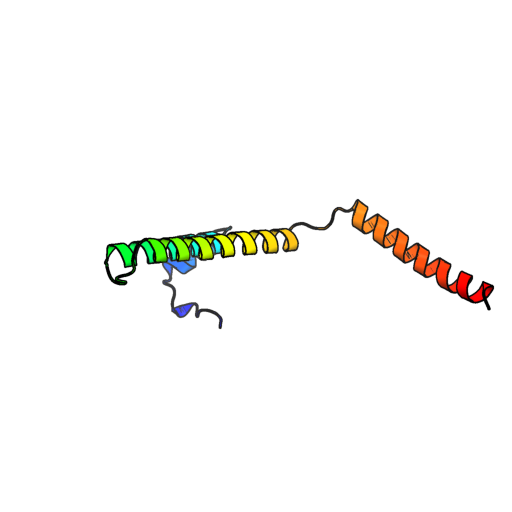.185 -22.412 1.00 95.81 91 TRP A CA 1
ATOM 708 C C . TRP A 1 91 ? 27.533 -9.345 -23.667 1.00 95.81 91 TRP A C 1
ATOM 710 O O . TRP A 1 91 ? 28.088 -10.419 -23.891 1.00 95.81 91 TRP A O 1
ATOM 720 N N . PHE A 1 92 ? 27.686 -8.282 -24.462 1.00 95.00 92 PHE A N 1
ATOM 721 C CA . PHE A 1 92 ? 28.535 -8.310 -25.651 1.00 95.00 92 PHE A CA 1
ATOM 722 C C . PHE A 1 92 ? 30.025 -8.213 -25.325 1.00 95.00 92 PHE A C 1
ATOM 724 O O . PHE A 1 92 ? 30.797 -8.969 -25.894 1.00 95.00 92 PHE A O 1
ATOM 731 N N . LEU A 1 93 ? 30.454 -7.317 -24.434 1.00 94.44 93 LEU A N 1
ATOM 732 C CA . LEU A 1 93 ? 31.878 -7.020 -24.225 1.00 94.44 93 LEU A CA 1
ATOM 733 C C . LEU A 1 93 ? 32.618 -8.090 -23.415 1.00 94.44 93 LEU A C 1
ATOM 735 O O . LEU A 1 93 ? 33.772 -8.395 -23.717 1.00 94.44 93 LEU A O 1
ATOM 739 N N . ILE A 1 94 ? 31.973 -8.677 -22.404 1.00 94.00 94 ILE A N 1
ATOM 740 C CA . ILE A 1 94 ? 32.607 -9.660 -21.516 1.00 94.00 94 ILE A CA 1
ATOM 741 C C . ILE A 1 94 ? 33.135 -10.913 -22.237 1.00 94.00 94 ILE A C 1
ATOM 743 O O . ILE A 1 94 ? 34.280 -11.268 -21.960 1.00 94.00 94 ILE A O 1
ATOM 747 N N . PRO A 1 95 ? 32.422 -11.578 -23.171 1.00 91.50 95 PRO A N 1
ATOM 748 C CA . PRO A 1 95 ? 32.986 -12.736 -23.868 1.00 91.50 95 PRO A CA 1
ATOM 749 C C . PRO A 1 95 ? 34.240 -12.382 -24.681 1.00 91.50 95 PRO A C 1
ATOM 751 O O . PRO A 1 95 ? 35.208 -13.137 -24.649 1.00 91.50 95 PRO A O 1
ATOM 754 N N . PHE A 1 96 ? 34.281 -11.218 -25.342 1.00 91.75 96 PHE A N 1
ATOM 755 C CA . PHE A 1 96 ? 35.478 -10.788 -26.077 1.00 91.75 96 PHE A CA 1
ATOM 756 C C . PHE A 1 96 ? 36.649 -10.490 -25.143 1.00 91.75 96 PHE A C 1
ATOM 758 O O . PHE A 1 96 ? 37.766 -10.925 -25.412 1.00 91.75 96 PHE A O 1
ATOM 765 N N . LEU A 1 97 ? 36.401 -9.782 -24.037 1.00 92.00 97 LEU A N 1
ATOM 766 C CA . LEU A 1 97 ? 37.434 -9.487 -23.043 1.00 92.00 97 LEU A CA 1
ATOM 767 C C . LEU A 1 97 ? 38.012 -10.770 -22.436 1.00 92.00 97 LEU A C 1
ATOM 769 O O . LEU A 1 97 ? 39.227 -10.878 -22.306 1.00 92.00 97 LEU A O 1
ATOM 773 N N . MET A 1 98 ? 37.167 -11.758 -22.132 1.00 91.12 98 MET A N 1
ATOM 774 C CA . MET A 1 98 ? 37.618 -13.055 -21.620 1.00 91.12 98 MET A CA 1
ATOM 775 C C . MET A 1 98 ? 38.461 -13.827 -22.643 1.00 91.12 98 MET A C 1
ATOM 777 O O . MET A 1 98 ? 39.450 -14.439 -22.257 1.00 91.12 98 MET A O 1
ATOM 781 N N . CYS A 1 99 ? 38.120 -13.776 -23.936 1.00 89.31 99 CYS A N 1
ATOM 782 C CA . CYS A 1 99 ? 38.919 -14.409 -24.992 1.00 89.31 99 CYS A CA 1
ATOM 783 C C . CYS A 1 99 ? 40.254 -13.702 -25.274 1.00 89.31 99 CYS A C 1
ATOM 785 O O . CYS A 1 99 ? 41.170 -14.350 -25.755 1.00 89.31 99 CYS A O 1
ATOM 787 N N . VAL A 1 100 ? 40.360 -12.392 -25.025 1.00 90.56 100 VAL A N 1
ATOM 788 C CA . VAL A 1 100 ? 41.613 -11.626 -25.189 1.00 90.56 100 VAL A CA 1
ATOM 789 C C . VAL A 1 100 ? 42.548 -11.792 -23.988 1.00 90.56 100 VAL A C 1
ATOM 791 O O . VAL A 1 100 ? 43.755 -11.613 -24.120 1.00 90.56 100 VAL A O 1
ATOM 794 N N . TRP A 1 101 ? 41.997 -12.078 -22.807 1.00 81.06 101 TRP A N 1
ATOM 795 C CA . TRP A 1 101 ? 42.760 -12.176 -21.561 1.00 81.06 101 TRP A CA 1
ATOM 796 C C . TRP A 1 101 ? 43.353 -13.574 -21.297 1.00 81.06 101 TRP A C 1
ATOM 798 O O . TRP A 1 101 ? 44.246 -13.695 -20.459 1.00 81.06 101 TRP A O 1
ATOM 808 N N . VAL A 1 102 ? 42.875 -14.608 -22.003 1.00 56.00 102 VAL A N 1
ATOM 809 C CA . VAL A 1 102 ? 43.482 -15.956 -22.068 1.00 56.00 102 VAL A CA 1
ATOM 810 C C . VAL A 1 102 ? 44.526 -15.998 -23.175 1.00 56.00 102 VAL A C 1
ATOM 812 O O . VAL A 1 102 ? 45.633 -16.512 -22.901 1.00 56.00 102 VAL A O 1
#

Mean predicted aligned error: 8.02 Å

Secondary structure (DSSP, 8-state):
-PPPGGGS-HHHHHHHHH-S-HHHHHHHHHHHHHHHHHHTTSS---HHHHHHHHHHHHHHHHHHHHHHHHHHSPPPHHHHHHHHHHHHHHHHHHHHHHHHH-

pLDDT: mean 88.03, std 10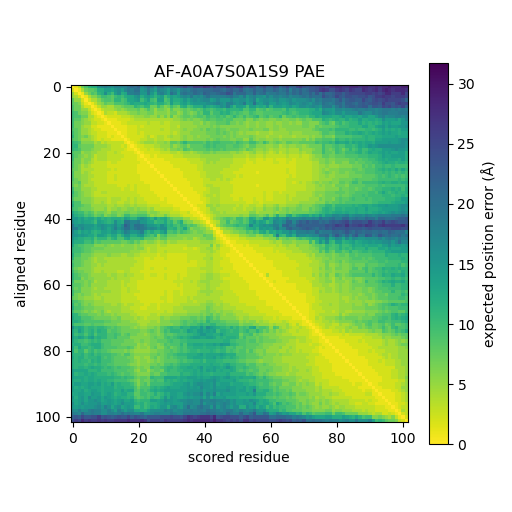.03, range [37.78, 97.06]

Radius of gyration: 25.43 Å; Cα contacts (8 Å, |Δi|>4): 14; chains: 1; bounding box: 69×23×56 Å

Solvent-accessible surface a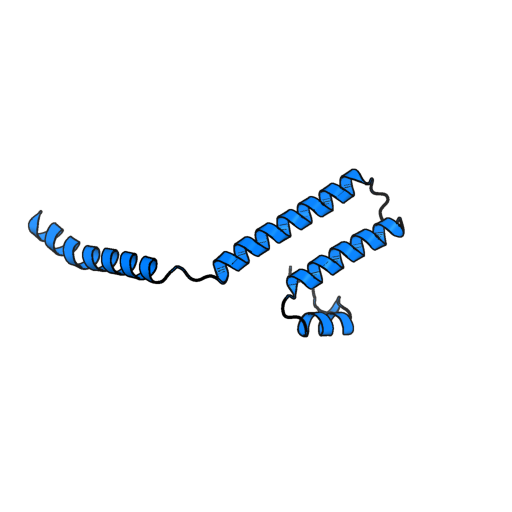rea (backbone atoms only — not comparable to full-atom values): 6086 Å² total; per-residue (Å²): 135,81,81,63,71,85,80,52,56,73,66,59,53,50,55,44,70,76,40,95,56,42,69,60,55,53,51,51,50,54,53,49,52,53,51,52,37,48,75,68,54,75,52,91,68,58,69,71,60,55,53,49,53,53,48,54,54,49,53,50,53,52,52,50,51,53,52,50,45,62,76,68,55,74,79,58,65,71,59,54,51,54,49,51,52,49,52,51,50,48,66,61,48,48,63,55,52,55,65,72,74,107